Protein AF-A0A932HYB5-F1 (afdb_monomer_lite)

pLDDT: mean 94.92, std 4.4, range [70.12, 98.56]

Organism: Tectimicrobiota bacterium (NCBI:txid2528274)

InterPro domains:
  IPR036291 NAD(P)-binding domain superfamily [SSF51735] (4-61)

Radius of gyration: 15.41 Å; chains: 1; bounding box: 33×19×40 Å

Structure (mmCIF, N/CA/C/O backbone):
data_AF-A0A932HYB5-F1
#
_entry.id   AF-A0A932HYB5-F1
#
loop_
_atom_site.group_PDB
_atom_site.id
_atom_site.type_symbol
_atom_site.label_atom_id
_atom_site.label_alt_id
_atom_site.label_comp_id
_atom_site.label_asym_id
_atom_site.label_entity_id
_atom_site.label_seq_id
_atom_site.pdbx_PDB_ins_code
_atom_site.Cartn_x
_atom_site.Cartn_y
_atom_site.Cartn_z
_atom_site.occupancy
_atom_site.B_iso_or_equiv
_atom_site.auth_seq_id
_atom_site.auth_comp_id
_atom_site.auth_asym_id
_atom_site.auth_atom_id
_atom_site.pdbx_PDB_model_num
ATOM 1 N N . MET A 1 1 ? -1.042 9.497 1.787 1.00 70.12 1 MET A N 1
ATOM 2 C CA . MET A 1 1 ? 0.038 8.851 2.573 1.00 70.12 1 MET A CA 1
ATOM 3 C C . MET A 1 1 ? -0.221 7.366 2.444 1.00 70.12 1 MET A C 1
ATOM 5 O O . MET A 1 1 ? -1.257 6.940 2.927 1.00 70.12 1 MET A O 1
ATOM 9 N N . VAL A 1 2 ? 0.646 6.609 1.755 1.00 89.81 2 VAL A N 1
ATOM 10 C CA . VAL A 1 2 ? 0.304 5.286 1.177 1.00 89.81 2 VAL A CA 1
ATOM 11 C C . VAL A 1 2 ? -0.330 4.316 2.182 1.00 89.81 2 VAL A C 1
ATOM 13 O O . VAL A 1 2 ? -1.318 3.671 1.851 1.00 89.81 2 VAL A O 1
ATOM 16 N N . LEU A 1 3 ? 0.177 4.263 3.419 1.00 93.12 3 LEU A N 1
ATOM 17 C CA . LEU A 1 3 ? -0.366 3.396 4.470 1.00 93.12 3 LEU A CA 1
ATOM 18 C C . LEU A 1 3 ? -1.838 3.705 4.790 1.00 93.12 3 LEU A C 1
ATOM 20 O O . LEU A 1 3 ? -2.682 2.818 4.730 1.00 93.12 3 LEU A O 1
ATOM 24 N N . MET A 1 4 ? -2.168 4.970 5.064 1.00 95.06 4 MET A N 1
ATOM 25 C CA . MET A 1 4 ? -3.554 5.366 5.346 1.00 95.06 4 MET A CA 1
ATOM 26 C C . MET A 1 4 ? -4.448 5.260 4.113 1.00 95.06 4 MET A C 1
ATOM 28 O O . MET A 1 4 ? -5.648 5.043 4.239 1.00 95.06 4 MET A O 1
ATOM 32 N N . ASP A 1 5 ? -3.877 5.393 2.915 1.00 94.38 5 ASP A N 1
ATOM 33 C CA . ASP A 1 5 ? -4.611 5.188 1.668 1.00 94.38 5 ASP A CA 1
ATOM 34 C C . ASP A 1 5 ? -5.005 3.705 1.505 1.00 94.38 5 ASP A C 1
ATOM 36 O O . ASP A 1 5 ? -6.132 3.424 1.100 1.00 94.38 5 ASP A O 1
ATOM 40 N N . ALA A 1 6 ? -4.135 2.762 1.898 1.00 95.88 6 ALA A N 1
ATOM 41 C CA . ALA A 1 6 ? -4.461 1.334 1.952 1.00 95.88 6 ALA A CA 1
ATOM 42 C C . ALA A 1 6 ? -5.532 1.024 3.004 1.00 95.88 6 ALA A C 1
ATOM 44 O O . ALA A 1 6 ? -6.518 0.370 2.677 1.00 95.88 6 ALA A O 1
ATOM 45 N N . VAL A 1 7 ? -5.380 1.531 4.236 1.00 96.44 7 VAL A N 1
ATOM 46 C CA . VAL A 1 7 ? -6.365 1.315 5.313 1.00 96.44 7 VAL A CA 1
ATOM 47 C C . VAL A 1 7 ? -7.752 1.782 4.869 1.00 96.44 7 VAL A C 1
ATOM 49 O O . VAL A 1 7 ? -8.709 1.023 4.979 1.00 96.44 7 VAL A O 1
ATOM 52 N N . ARG A 1 8 ? -7.865 2.973 4.263 1.00 95.81 8 ARG A N 1
ATOM 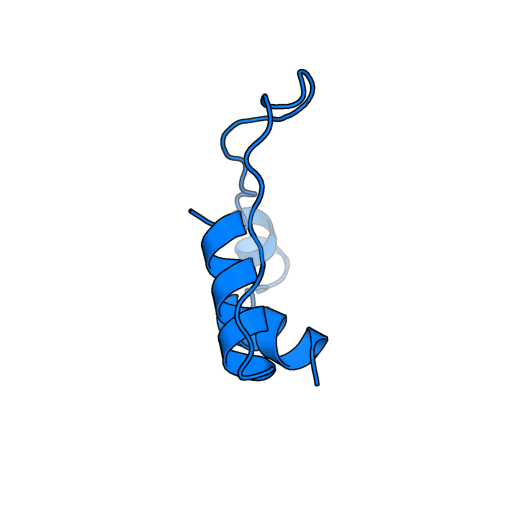53 C CA . ARG A 1 8 ? -9.145 3.474 3.731 1.00 95.81 8 ARG A CA 1
ATOM 54 C C . ARG A 1 8 ? -9.749 2.558 2.667 1.00 95.81 8 ARG A C 1
ATOM 56 O O . ARG A 1 8 ? -10.957 2.362 2.667 1.00 95.81 8 ARG A O 1
ATOM 63 N N . LYS A 1 9 ? -8.935 1.970 1.785 1.00 96.12 9 LYS A N 1
ATOM 64 C CA . LYS A 1 9 ? -9.429 1.017 0.776 1.00 96.12 9 LYS A CA 1
ATOM 65 C C . LYS A 1 9 ? -9.964 -0.271 1.402 1.00 96.12 9 LYS A C 1
ATOM 67 O O . LYS A 1 9 ? -10.970 -0.790 0.928 1.00 96.12 9 LYS A O 1
ATOM 72 N N . VAL A 1 10 ? -9.344 -0.741 2.484 1.00 96.69 10 VAL A N 1
ATOM 73 C CA . VAL A 1 10 ? -9.860 -1.869 3.274 1.00 96.69 10 VAL A CA 1
ATOM 74 C C . VAL A 1 10 ? -11.197 -1.503 3.930 1.00 96.69 10 VAL A C 1
ATOM 76 O O . VAL A 1 10 ? -12.152 -2.267 3.822 1.00 96.69 10 VAL A O 1
ATOM 79 N N . GLU A 1 11 ? -11.300 -0.323 4.553 1.00 96.88 11 GLU A N 1
ATOM 80 C CA . GLU A 1 11 ? -12.552 0.157 5.162 1.00 96.88 11 GLU A CA 1
ATOM 81 C C . GLU A 1 1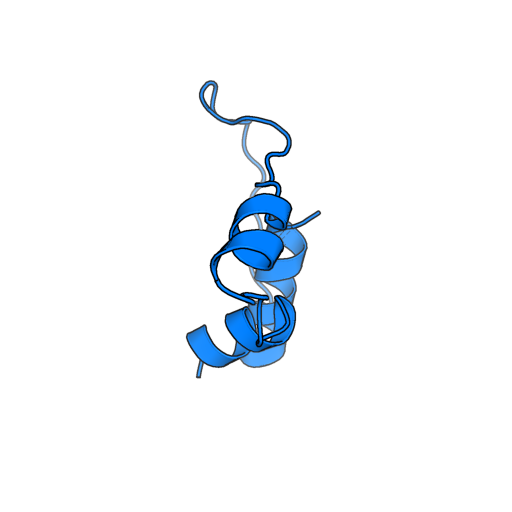1 ? -13.702 0.255 4.151 1.00 96.88 11 GLU A C 1
ATOM 83 O O . GLU A 1 11 ? -14.811 -0.194 4.432 1.00 96.88 11 GLU A O 1
ATOM 88 N N . GLU A 1 12 ? -13.437 0.841 2.977 1.00 95.94 12 GLU A N 1
ATOM 89 C CA . GLU A 1 12 ? -14.403 0.972 1.880 1.00 95.94 12 GLU A CA 1
ATOM 90 C C . GLU A 1 12 ? -14.901 -0.401 1.416 1.00 95.94 12 GLU A C 1
ATOM 92 O O . GLU A 1 12 ? -16.096 -0.579 1.201 1.00 95.94 12 GLU A O 1
ATOM 97 N N . ARG A 1 13 ? -14.001 -1.385 1.297 1.00 95.75 13 ARG A N 1
ATOM 98 C CA . ARG A 1 13 ? -14.343 -2.727 0.811 1.00 95.75 13 ARG A CA 1
ATOM 99 C C . ARG A 1 13 ? -15.125 -3.567 1.823 1.00 95.75 13 ARG A C 1
ATOM 101 O O . ARG A 1 13 ? -15.890 -4.438 1.404 1.00 95.75 13 ARG A O 1
ATOM 108 N N . LEU A 1 14 ? -14.907 -3.332 3.118 1.00 95.81 14 LEU A N 1
ATOM 109 C CA . LEU A 1 14 ? -15.548 -4.053 4.224 1.00 95.81 14 LEU A CA 1
ATOM 110 C C . LEU A 1 14 ? -16.755 -3.320 4.822 1.00 95.81 14 LEU A C 1
ATOM 112 O O . LEU A 1 14 ? -17.386 -3.859 5.731 1.00 95.81 14 LEU A O 1
ATOM 116 N N . GLU A 1 15 ? -17.034 -2.096 4.366 1.00 96.81 15 GLU A N 1
ATOM 117 C CA . GLU A 1 15 ? -18.064 -1.200 4.912 1.00 96.81 15 GLU A CA 1
ATOM 118 C C . GLU A 1 15 ? -17.940 -0.994 6.434 1.00 96.81 15 GLU A C 1
ATOM 120 O O . GLU A 1 15 ? -18.922 -0.845 7.162 1.00 96.81 15 GLU A O 1
ATOM 125 N N . LYS A 1 16 ? -16.703 -0.998 6.942 1.00 97.12 16 LYS A N 1
ATOM 126 C CA . LYS A 1 16 ? -16.391 -0.914 8.375 1.00 97.12 16 LYS A CA 1
ATOM 127 C C . LYS A 1 16 ? -15.236 0.039 8.616 1.00 97.12 16 LYS A C 1
ATOM 129 O O . LYS A 1 16 ? -14.300 0.102 7.827 1.00 97.12 16 LYS A O 1
ATOM 134 N N . LYS A 1 17 ? -15.292 0.765 9.732 1.00 97.56 17 LYS A N 1
ATOM 135 C CA . LYS A 1 17 ? -14.214 1.663 10.155 1.00 97.56 17 LYS A CA 1
ATOM 136 C C . LYS A 1 17 ? -13.181 0.931 10.995 1.00 97.56 17 LYS A C 1
ATOM 138 O O . LYS A 1 17 ? -13.536 0.158 11.882 1.00 97.56 17 LYS A O 1
ATOM 143 N N . ALA A 1 18 ? -11.911 1.188 10.706 1.00 97.19 18 ALA A N 1
ATOM 144 C CA . ALA A 1 18 ? -10.802 0.712 11.506 1.00 97.19 18 ALA A CA 1
ATOM 145 C C . ALA A 1 18 ? -10.697 1.555 12.784 1.00 97.19 18 ALA A C 1
ATOM 147 O O . ALA A 1 18 ? -10.788 2.783 12.749 1.00 97.19 18 AL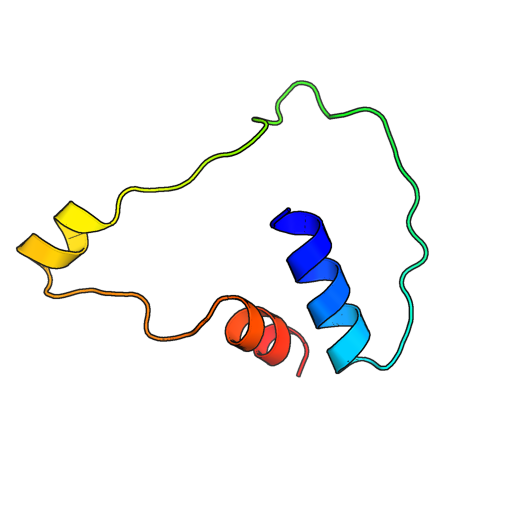A A O 1
ATOM 148 N N . GLN A 1 19 ? -10.462 0.900 13.918 1.00 97.69 19 GLN A N 1
ATOM 149 C CA . GLN A 1 19 ? -9.977 1.577 15.116 1.00 97.69 19 GLN A CA 1
ATOM 150 C C . GLN A 1 19 ? -8.475 1.818 14.935 1.00 97.69 19 GLN A C 1
ATOM 152 O O . GLN A 1 19 ? -7.707 0.867 14.806 1.00 97.69 19 GLN A O 1
ATOM 157 N N . ILE A 1 20 ? -8.065 3.085 14.868 1.00 96.38 20 ILE A N 1
ATOM 158 C CA . ILE A 1 20 ? -6.676 3.466 14.595 1.00 96.38 20 ILE A CA 1
ATOM 159 C C . ILE A 1 20 ? -6.028 3.958 15.885 1.00 96.38 20 ILE A C 1
ATOM 161 O O . ILE A 1 20 ? -6.444 4.969 16.449 1.00 96.38 20 ILE A O 1
ATOM 165 N N . GLU A 1 21 ? -4.975 3.267 16.305 1.00 97.25 21 GLU A N 1
ATOM 166 C CA . GLU A 1 21 ? -4.127 3.655 17.428 1.00 97.25 21 GLU A CA 1
ATOM 167 C C . GLU A 1 21 ? -2.765 4.092 16.891 1.00 97.25 21 GLU A C 1
ATOM 169 O O . GLU A 1 21 ? -2.056 3.322 16.241 1.00 97.25 21 GLU A O 1
ATOM 174 N N . TYR A 1 22 ? -2.411 5.354 17.128 1.00 95.12 22 TYR A N 1
ATOM 175 C CA . TYR A 1 22 ? -1.127 5.902 16.706 1.00 95.12 22 TYR A CA 1
ATOM 176 C C . TYR A 1 22 ? -0.064 5.583 17.752 1.00 95.12 22 TYR A C 1
ATOM 178 O O . TYR A 1 22 ? -0.273 5.802 18.942 1.00 95.12 22 TYR A O 1
ATOM 186 N N . GLN A 1 23 ? 1.075 5.085 17.287 1.00 94.56 23 GLN A N 1
ATOM 187 C CA . GLN A 1 23 ? 2.230 4.731 18.105 1.00 94.56 23 GLN A CA 1
ATOM 188 C C . GLN A 1 23 ? 3.477 5.431 17.564 1.00 94.56 23 GLN A C 1
ATOM 190 O O . GLN A 1 23 ? 3.485 5.925 16.429 1.00 94.56 23 GLN A O 1
ATOM 195 N N . ASP A 1 24 ? 4.537 5.447 18.366 1.00 95.69 24 ASP A N 1
ATOM 196 C CA . ASP A 1 24 ? 5.827 5.968 17.932 1.00 95.69 24 ASP A CA 1
ATOM 197 C C . ASP A 1 24 ? 6.366 5.178 16.736 1.00 95.69 24 ASP A C 1
ATOM 199 O O . ASP A 1 24 ? 6.232 3.955 16.635 1.00 95.69 24 ASP A O 1
ATOM 203 N N . ARG A 1 25 ? 6.993 5.895 15.799 1.00 92.38 25 ARG A N 1
ATOM 204 C CA . ARG A 1 25 ? 7.557 5.283 14.596 1.00 92.38 25 ARG A CA 1
ATOM 205 C C . ARG A 1 25 ? 8.680 4.321 14.976 1.00 92.38 25 ARG A C 1
ATOM 207 O O . ARG A 1 25 ? 9.605 4.698 15.696 1.00 92.38 25 ARG A O 1
ATOM 214 N N . HIS A 1 26 ? 8.655 3.122 14.401 1.00 94.12 26 HIS A N 1
ATOM 215 C CA . HIS A 1 26 ? 9.718 2.151 14.601 1.00 94.12 26 HIS A CA 1
ATOM 216 C C . HIS A 1 26 ? 11.050 2.678 14.037 1.00 94.12 26 HIS A C 1
ATOM 218 O O . HIS A 1 26 ? 11.101 3.250 12.947 1.00 94.12 26 HIS A O 1
ATOM 224 N N . GLN A 1 27 ? 12.158 2.480 14.759 1.00 94.62 27 GLN A N 1
ATOM 225 C CA . GLN A 1 27 ? 13.461 3.062 14.399 1.00 94.62 27 GLN A CA 1
ATOM 226 C C . GLN A 1 27 ? 13.966 2.613 13.015 1.00 94.62 27 GLN A C 1
ATOM 228 O O . GLN A 1 27 ? 14.677 3.357 12.342 1.00 94.62 27 GLN A O 1
ATOM 233 N N . ALA A 1 28 ? 13.585 1.410 12.582 1.00 94.94 28 ALA A N 1
ATOM 234 C CA . ALA A 1 28 ? 13.954 0.866 11.275 1.00 94.94 28 ALA A CA 1
ATOM 235 C C . ALA A 1 28 ? 13.126 1.427 10.098 1.00 94.94 28 ALA A C 1
ATOM 237 O O . ALA A 1 28 ? 13.474 1.177 8.944 1.00 94.94 28 ALA A O 1
ATOM 238 N N . ASP A 1 29 ? 12.053 2.182 10.356 1.00 93.69 29 ASP A N 1
ATOM 239 C CA . ASP A 1 29 ? 11.144 2.635 9.304 1.00 93.69 29 ASP A CA 1
ATOM 240 C C . ASP A 1 29 ? 11.682 3.859 8.561 1.00 93.69 29 ASP A C 1
ATOM 242 O O . ASP A 1 29 ? 11.845 4.961 9.105 1.00 93.69 29 ASP A O 1
ATOM 246 N N . VAL A 1 30 ? 11.854 3.700 7.251 1.00 92.31 30 VAL A N 1
ATOM 247 C CA . VAL A 1 30 ? 12.064 4.825 6.338 1.00 92.31 30 VAL A CA 1
ATOM 248 C C . VAL A 1 30 ? 10.751 5.579 6.121 1.00 92.31 30 VAL A C 1
ATOM 250 O O . VAL A 1 30 ? 9.688 4.980 6.001 1.00 92.31 30 VAL A O 1
ATOM 253 N N . LEU A 1 31 ? 10.809 6.913 6.040 1.00 90.69 31 LEU A N 1
ATOM 254 C CA . LEU A 1 31 ? 9.600 7.742 5.921 1.00 90.69 31 LEU A CA 1
ATOM 255 C C . LEU A 1 31 ? 8.803 7.443 4.647 1.00 90.69 31 LEU A C 1
ATOM 257 O O . LEU A 1 31 ? 7.575 7.381 4.675 1.00 90.69 31 LEU A O 1
ATOM 261 N N . LYS A 1 32 ? 9.502 7.327 3.516 1.00 91.62 32 LYS A N 1
ATOM 262 C CA . LYS A 1 32 ? 8.930 7.030 2.202 1.00 91.62 32 LYS A CA 1
ATOM 263 C C . LYS A 1 32 ? 9.998 6.359 1.347 1.00 91.62 32 LYS A C 1
ATOM 265 O O . LYS A 1 32 ? 11.136 6.818 1.320 1.00 91.62 32 LYS A O 1
ATOM 270 N N . THR A 1 33 ? 9.617 5.311 0.632 1.00 93.50 33 THR A N 1
ATOM 271 C CA . THR A 1 33 ? 10.483 4.619 -0.323 1.00 93.50 33 THR A CA 1
ATOM 272 C C . THR A 1 33 ? 9.671 4.200 -1.542 1.00 93.50 33 THR A C 1
ATOM 274 O O . THR A 1 33 ? 8.488 3.880 -1.421 1.00 93.50 33 THR A O 1
ATOM 277 N N . TRP A 1 34 ? 10.284 4.255 -2.722 1.00 94.31 34 TRP A N 1
ATOM 278 C CA . TRP A 1 34 ? 9.689 3.826 -3.984 1.00 94.31 34 TRP A CA 1
ATOM 279 C C . TRP A 1 34 ? 10.782 3.354 -4.942 1.00 94.31 34 TRP A C 1
ATOM 281 O O . TRP A 1 34 ? 11.886 3.898 -4.972 1.00 94.31 34 TRP A O 1
ATOM 291 N N . ALA A 1 35 ? 10.466 2.343 -5.747 1.00 94.81 35 ALA A N 1
ATOM 292 C CA . ALA A 1 35 ? 11.361 1.867 -6.791 1.00 94.81 35 ALA A CA 1
ATOM 293 C C . ALA A 1 35 ? 11.174 2.690 -8.073 1.00 94.81 35 ALA A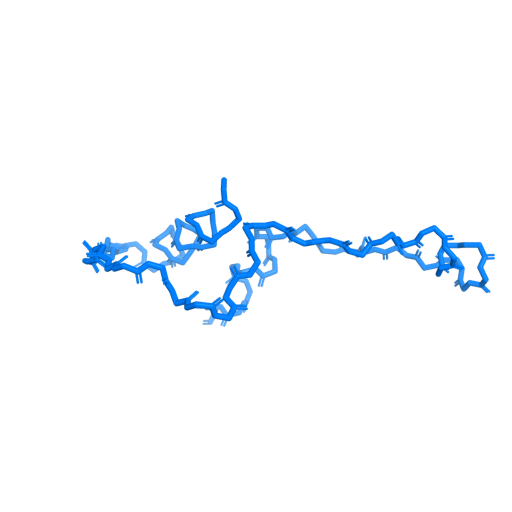 C 1
ATOM 295 O O . ALA A 1 35 ? 10.045 2.916 -8.511 1.00 94.81 35 ALA A O 1
ATOM 296 N N . SER A 1 36 ? 12.276 3.080 -8.720 1.00 97.31 36 SER A N 1
ATOM 297 C CA . SER A 1 36 ? 12.212 3.455 -10.135 1.00 97.31 36 SER A CA 1
ATOM 298 C C . SER A 1 36 ? 11.981 2.197 -10.971 1.00 97.31 36 SER A C 1
ATOM 300 O O . SER A 1 36 ? 12.743 1.232 -10.885 1.00 97.31 36 SER A O 1
ATOM 302 N N . ILE A 1 37 ? 10.935 2.216 -11.795 1.00 97.25 37 ILE A N 1
ATOM 303 C CA . ILE A 1 37 ? 10.563 1.101 -12.678 1.00 97.25 37 ILE A CA 1
ATOM 304 C C . ILE A 1 37 ? 11.022 1.308 -14.126 1.00 97.25 37 ILE A C 1
ATOM 306 O O . ILE A 1 37 ? 10.731 0.490 -14.996 1.00 97.25 37 ILE A O 1
ATOM 310 N N . GLU A 1 38 ? 11.777 2.373 -14.405 1.00 98.31 38 GLU A N 1
ATOM 311 C CA . GLU A 1 38 ? 12.190 2.718 -15.769 1.00 98.31 38 GLU A CA 1
ATOM 312 C C . GLU A 1 38 ? 13.031 1.621 -16.429 1.00 98.31 38 GLU A C 1
ATOM 314 O O . GLU A 1 38 ? 12.866 1.333 -17.613 1.00 98.31 38 GLU A O 1
ATOM 319 N N . LYS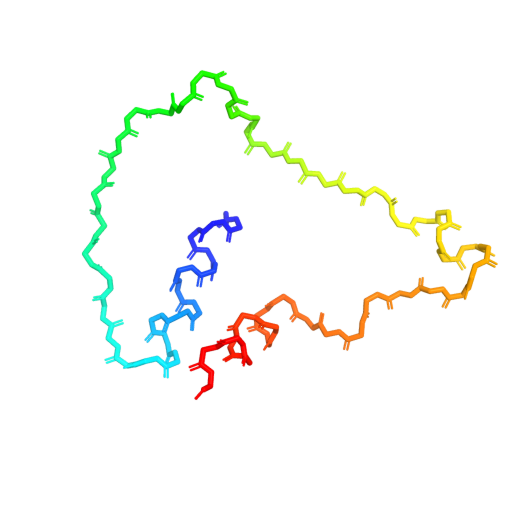 A 1 39 ? 13.929 0.976 -15.670 1.00 98.25 39 LYS A N 1
ATOM 320 C CA . LYS A 1 39 ? 14.773 -0.110 -16.188 1.00 98.25 39 LYS A CA 1
ATOM 321 C C . LYS A 1 39 ? 13.932 -1.316 -16.614 1.00 98.25 39 LYS A C 1
ATOM 323 O O . LYS A 1 39 ? 14.202 -1.892 -17.664 1.00 98.25 39 LYS A O 1
ATOM 328 N N . ALA A 1 40 ? 12.910 -1.667 -15.830 1.00 98.25 40 ALA A N 1
ATOM 329 C CA . ALA A 1 40 ? 11.969 -2.730 -16.175 1.00 98.25 40 ALA A CA 1
ATOM 330 C C . ALA A 1 40 ? 11.147 -2.359 -17.420 1.00 98.25 40 ALA A C 1
ATOM 332 O O . ALA A 1 40 ? 10.990 -3.186 -18.314 1.00 98.25 40 ALA A O 1
ATOM 333 N N . GLY A 1 41 ? 10.717 -1.098 -17.533 1.00 98.44 41 GLY A N 1
ATOM 334 C CA . GLY A 1 41 ? 10.055 -0.588 -18.735 1.00 98.44 41 GLY A CA 1
ATOM 335 C C . GLY A 1 41 ? 10.925 -0.703 -19.989 1.00 98.44 41 GLY A C 1
ATOM 336 O O . GLY A 1 41 ? 10.462 -1.215 -21.003 1.00 98.44 41 GLY A O 1
ATOM 337 N N . ARG A 1 42 ? 12.203 -0.301 -19.916 1.00 98.50 42 ARG A N 1
ATOM 338 C CA . ARG A 1 42 ? 13.134 -0.366 -21.059 1.00 98.50 42 ARG A CA 1
ATOM 339 C C . ARG A 1 42 ? 13.494 -1.790 -21.478 1.00 98.50 42 ARG A C 1
ATOM 341 O O . ARG A 1 42 ? 13.569 -2.057 -22.669 1.00 98.50 42 ARG A O 1
ATOM 348 N N . LEU A 1 43 ? 13.770 -2.676 -20.519 1.00 98.56 43 LEU A N 1
ATOM 349 C CA . LEU A 1 43 ? 14.292 -4.017 -20.814 1.00 98.56 43 LEU A CA 1
ATOM 350 C C . LEU A 1 43 ? 13.198 -5.055 -21.062 1.00 98.56 43 LEU A C 1
ATOM 352 O O . LEU A 1 43 ? 13.419 -5.994 -21.816 1.00 98.56 43 LEU A O 1
ATOM 356 N N . LEU A 1 44 ? 12.047 -4.910 -20.404 1.00 98.31 44 LEU A N 1
ATOM 357 C CA . LEU A 1 44 ? 10.996 -5.931 -20.387 1.00 98.31 44 LEU A CA 1
ATOM 358 C C . LEU A 1 44 ? 9.683 -5.439 -21.006 1.00 98.31 44 LEU A C 1
ATOM 360 O O . LEU A 1 44 ? 8.720 -6.196 -21.054 1.00 98.31 44 LEU A O 1
ATOM 364 N N . GLY A 1 45 ? 9.592 -4.162 -21.400 1.00 98.12 45 GLY A N 1
ATOM 365 C CA . GLY A 1 45 ? 8.312 -3.547 -21.764 1.00 98.12 45 GLY A CA 1
ATOM 366 C C . GLY A 1 45 ? 7.306 -3.543 -20.606 1.00 98.12 45 GLY A C 1
ATOM 367 O O . GLY A 1 45 ? 6.100 -3.434 -20.826 1.00 98.12 45 GLY A O 1
ATOM 368 N N . TRP A 1 46 ? 7.783 -3.705 -19.367 1.00 98.06 46 TRP A N 1
ATOM 369 C CA . TRP A 1 46 ? 6.925 -3.934 -18.213 1.00 98.06 46 TRP A CA 1
ATOM 370 C C . TRP A 1 46 ? 6.436 -2.626 -17.589 1.00 98.06 46 TRP A C 1
ATOM 372 O O . TRP A 1 46 ? 7.190 -1.667 -17.421 1.00 98.06 46 TRP A O 1
ATOM 382 N N . ARG A 1 47 ? 5.165 -2.625 -17.180 1.00 97.50 47 ARG A N 1
ATOM 383 C CA . ARG A 1 47 ? 4.539 -1.584 -16.358 1.00 97.50 47 ARG A CA 1
ATOM 384 C C . ARG A 1 47 ? 3.469 -2.213 -15.454 1.00 97.50 47 ARG A C 1
ATOM 386 O O . ARG A 1 47 ? 2.906 -3.243 -15.843 1.00 97.50 47 ARG A O 1
ATOM 393 N N . PRO A 1 48 ? 3.151 -1.620 -14.289 1.00 96.56 48 PRO A N 1
ATOM 394 C CA . PRO A 1 48 ? 2.038 -2.077 -13.460 1.00 96.56 48 PRO A CA 1
ATOM 395 C C . PRO A 1 48 ? 0.723 -2.029 -14.251 1.00 96.56 48 PRO A C 1
ATOM 397 O O . PRO A 1 48 ? 0.459 -1.067 -14.969 1.00 96.56 48 PRO A O 1
ATOM 400 N N . GLN A 1 49 ? -0.084 -3.085 -14.129 1.00 97.31 49 GLN A N 1
ATOM 401 C CA . GLN A 1 49 ? -1.373 -3.221 -14.829 1.00 97.31 49 GLN A CA 1
ATOM 402 C C . GLN A 1 49 ? -2.579 -2.988 -13.912 1.00 97.31 49 GLN A C 1
ATOM 404 O O . GLN A 1 49 ? -3.709 -2.916 -14.379 1.00 97.31 49 GLN A O 1
ATOM 409 N N . VAL A 1 50 ? -2.343 -2.908 -12.604 1.00 96.06 50 VAL A N 1
ATOM 410 C CA . VAL A 1 50 ? -3.379 -2.759 -11.584 1.00 96.06 50 VAL A CA 1
ATOM 411 C C . VAL A 1 50 ? -3.064 -1.495 -10.802 1.00 96.06 50 VAL A C 1
ATOM 413 O O . VAL A 1 50 ? -1.928 -1.309 -10.356 1.00 96.06 50 VAL A O 1
ATOM 416 N N . ALA A 1 51 ? -4.051 -0.614 -10.661 1.00 95.12 51 ALA A N 1
ATOM 417 C CA . ALA A 1 51 ? -3.907 0.557 -9.814 1.00 95.12 51 ALA A CA 1
ATOM 418 C C . ALA A 1 51 ? -3.813 0.125 -8.345 1.00 95.12 51 ALA A C 1
ATOM 420 O O . ALA A 1 51 ? -4.399 -0.875 -7.938 1.00 95.12 51 ALA A O 1
ATOM 421 N N . PHE A 1 52 ? -3.101 0.899 -7.525 1.00 94.31 52 PHE A N 1
ATOM 422 C CA . PHE A 1 52 ? -2.894 0.566 -6.113 1.00 94.31 52 PHE A CA 1
ATOM 423 C C . PHE A 1 52 ? -4.208 0.282 -5.365 1.00 94.31 52 PHE A C 1
ATOM 425 O O . PHE A 1 52 ? -4.316 -0.734 -4.685 1.00 94.31 52 PHE A O 1
ATOM 432 N N . GLY A 1 53 ? -5.219 1.142 -5.538 1.00 93.56 53 GLY A N 1
ATOM 433 C CA . GLY A 1 53 ? -6.519 0.984 -4.881 1.00 93.56 53 GLY A CA 1
ATOM 434 C C . GLY A 1 53 ? -7.250 -0.298 -5.285 1.00 93.56 53 GLY A C 1
ATOM 435 O O . GLY A 1 53 ? -7.764 -0.992 -4.413 1.00 93.56 53 GLY A O 1
ATOM 436 N N . ASP A 1 54 ? -7.233 -0.640 -6.574 1.00 94.88 54 ASP A N 1
ATOM 437 C CA . ASP A 1 54 ? -7.852 -1.868 -7.086 1.00 94.88 54 ASP A CA 1
ATOM 438 C C . ASP A 1 54 ? -7.131 -3.110 -6.555 1.00 94.88 54 ASP A C 1
ATOM 440 O O . ASP A 1 54 ? -7.766 -4.095 -6.191 1.00 94.88 54 ASP A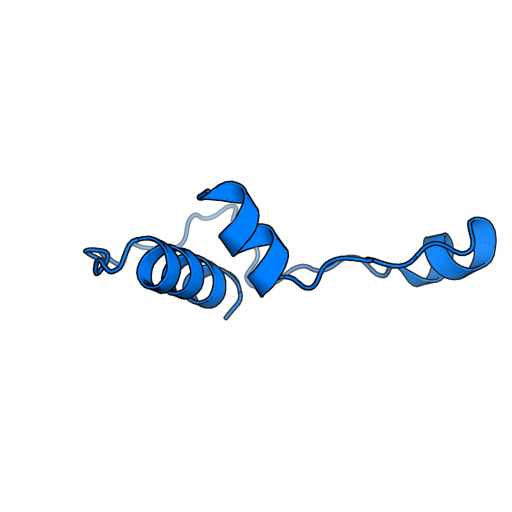 O 1
ATOM 444 N N . GLY A 1 55 ? -5.797 -3.057 -6.478 1.00 95.75 55 GLY A N 1
ATOM 445 C CA . GLY A 1 55 ? -4.988 -4.136 -5.916 1.00 95.75 55 GLY A CA 1
ATOM 446 C C . GLY A 1 55 ? -5.308 -4.396 -4.443 1.00 95.75 55 GLY A C 1
ATOM 447 O O . GLY A 1 55 ? -5.478 -5.547 -4.054 1.00 95.75 55 GLY A O 1
ATOM 448 N N . VAL A 1 56 ? -5.447 -3.333 -3.641 1.00 96.06 56 VAL A N 1
ATOM 449 C CA . VAL A 1 56 ? -5.854 -3.450 -2.231 1.00 96.06 56 VAL A CA 1
ATOM 450 C C . VAL A 1 56 ? -7.282 -3.987 -2.113 1.00 96.06 56 VAL A C 1
ATOM 452 O O . VAL A 1 56 ? -7.521 -4.863 -1.293 1.00 96.06 56 VAL A O 1
ATOM 455 N N . ALA A 1 57 ? -8.222 -3.516 -2.937 1.00 92.44 57 ALA A N 1
ATOM 456 C CA . ALA A 1 57 ? -9.601 -4.000 -2.900 1.00 92.44 57 ALA A CA 1
ATOM 457 C C . ALA A 1 57 ? -9.707 -5.500 -3.236 1.00 92.44 57 ALA A C 1
ATOM 459 O O . ALA A 1 57 ? -10.416 -6.217 -2.536 1.00 92.44 57 ALA A O 1
ATOM 460 N N . ARG A 1 58 ? -8.963 -5.980 -4.247 1.00 95.44 58 ARG A N 1
ATOM 461 C CA . ARG A 1 58 ? -8.911 -7.405 -4.638 1.00 95.44 58 ARG A CA 1
ATOM 462 C C . ARG A 1 58 ? -8.307 -8.312 -3.571 1.00 95.44 58 ARG A C 1
ATOM 464 O O . ARG A 1 58 ? -8.686 -9.468 -3.478 1.00 95.44 58 ARG A O 1
ATOM 471 N N . LEU A 1 59 ? -7.358 -7.807 -2.780 1.00 95.19 59 LEU A N 1
ATOM 472 C CA . LEU A 1 59 ? -6.771 -8.564 -1.667 1.00 95.19 59 LEU A CA 1
ATOM 473 C C . LEU A 1 59 ? -7.806 -8.894 -0.576 1.00 95.19 59 LEU A C 1
ATOM 475 O O . LEU A 1 59 ? -7.614 -9.841 0.178 1.00 95.19 59 LEU A O 1
ATOM 479 N N . VAL A 1 60 ? -8.857 -8.080 -0.471 1.00 92.44 60 VAL A N 1
ATOM 480 C CA . VAL A 1 60 ? -9.871 -8.120 0.593 1.00 92.44 60 VAL A CA 1
ATOM 481 C C . VAL A 1 60 ? -11.193 -8.737 0.099 1.00 92.44 60 VAL A C 1
ATOM 483 O O . VAL A 1 60 ? -12.154 -8.797 0.863 1.00 92.44 60 VAL A O 1
ATOM 486 N N . GLU A 1 61 ? -11.270 -9.166 -1.168 1.00 77.94 61 GLU A N 1
ATOM 487 C CA . GLU A 1 61 ? -12.397 -9.968 -1.680 1.00 77.94 61 GLU A CA 1
ATOM 488 C C . GLU A 1 61 ? -12.569 -11.280 -0.908 1.00 77.94 61 GLU A C 1
ATOM 490 O O . GLU A 1 61 ? -13.751 -11.603 -0.640 1.00 77.94 61 GLU A O 1
#

Foldseek 3Di:
DLVVLLQVLLCVLVVHDDDDDDDDDDPPDDPDDDDDCVVVCVPPVDDDPADPSRVSSVVND

Sequence (61 aa):
MVLMDAVRKVEERLEKKAQIEYQDRHQADVLKTWASIEKAGRLLGWRPQVAFGDGVARLVE

Secondary structure (DSSP, 8-state):
-HHHHHHHHHHHHHT--------PPPTT--S------HHHHHHH-----S-HHHHHHHHT-